Protein AF-A0A965BGM7-F1 (afdb_monomer_lite)

Radius of gyration: 18.02 Å; chains: 1; bounding box: 48×21×46 Å

pLDDT: mean 78.37, std 12.43, range [44.47, 95.5]

Structure (mmCIF, N/CA/C/O backbone):
data_AF-A0A965BGM7-F1
#
_entry.id   AF-A0A965BGM7-F1
#
loop_
_atom_site.group_PDB
_atom_site.id
_atom_site.type_symbol
_atom_site.label_atom_id
_atom_site.label_alt_id
_atom_site.label_comp_id
_atom_site.label_asym_id
_atom_site.label_entity_id
_atom_site.label_seq_id
_atom_site.pdbx_PDB_ins_code
_atom_site.Cartn_x
_atom_site.Cartn_y
_atom_site.Cartn_z
_atom_site.occupancy
_atom_site.B_iso_or_equiv
_atom_site.auth_seq_id
_atom_site.auth_comp_id
_atom_site.auth_asym_id
_atom_site.auth_atom_id
_atom_site.pdbx_PDB_model_num
ATOM 1 N N . TYR A 1 1 ? -11.432 5.367 32.616 1.00 51.25 1 TYR A N 1
ATOM 2 C CA . TYR A 1 1 ? -11.290 4.290 31.617 1.00 51.25 1 TYR A CA 1
ATOM 3 C C . TYR A 1 1 ? -9.967 4.543 30.910 1.00 51.25 1 TYR A C 1
ATOM 5 O O . TYR A 1 1 ? -9.782 5.649 30.431 1.00 51.25 1 TYR A O 1
ATOM 13 N N . ARG A 1 2 ? -8.994 3.628 30.974 1.00 56.97 2 ARG A N 1
ATOM 14 C CA . ARG A 1 2 ? -7.695 3.811 30.303 1.00 56.97 2 ARG A CA 1
ATOM 15 C C . ARG A 1 2 ? -7.890 3.396 28.842 1.00 56.97 2 ARG A C 1
ATOM 17 O O . ARG A 1 2 ? -8.319 2.265 28.619 1.00 56.97 2 ARG A O 1
ATOM 24 N N . ASP A 1 3 ? -7.656 4.295 27.889 1.00 59.34 3 ASP A N 1
ATOM 25 C CA . ASP A 1 3 ? -7.915 4.072 26.458 1.00 59.34 3 ASP A CA 1
ATOM 26 C C . ASP A 1 3 ? -6.968 3.016 25.864 1.00 59.34 3 ASP A C 1
ATOM 28 O O . ASP A 1 3 ? -5.999 3.315 25.170 1.00 59.34 3 ASP A O 1
ATOM 32 N N . LYS A 1 4 ? -7.274 1.738 26.114 1.00 65.06 4 LYS A N 1
ATOM 33 C CA . LYS A 1 4 ? -6.590 0.577 25.517 1.00 65.06 4 LYS A CA 1
ATOM 34 C C . LYS A 1 4 ? -6.682 0.554 23.987 1.00 65.06 4 LYS A C 1
ATOM 36 O O . LYS A 1 4 ? -5.912 -0.146 23.341 1.00 65.06 4 LYS A O 1
ATOM 41 N N . SER A 1 5 ? -7.611 1.317 23.412 1.00 75.88 5 SER A N 1
ATOM 42 C CA . SER A 1 5 ? -7.775 1.464 21.965 1.00 75.88 5 SER A CA 1
ATOM 43 C C . SER A 1 5 ? -6.545 2.103 21.310 1.00 75.88 5 SER A C 1
ATOM 45 O O . SER A 1 5 ? -6.111 1.660 20.250 1.00 75.88 5 SER A O 1
ATOM 47 N N . LEU A 1 6 ? -5.923 3.089 21.969 1.00 79.56 6 LEU A N 1
ATOM 48 C CA . LEU A 1 6 ? -4.765 3.797 21.421 1.00 79.56 6 LEU A CA 1
ATOM 49 C C . LEU A 1 6 ? -3.507 2.917 21.423 1.00 79.56 6 LEU A C 1
ATOM 51 O O . LEU A 1 6 ? -2.829 2.807 20.407 1.00 79.56 6 LEU A O 1
ATOM 55 N N . GLU A 1 7 ? -3.226 2.242 22.540 1.00 82.06 7 GLU A N 1
ATOM 56 C CA . GLU A 1 7 ? -2.096 1.306 22.652 1.00 82.06 7 GLU A CA 1
ATOM 57 C C . GLU A 1 7 ? -2.236 0.143 21.652 1.00 82.06 7 GLU A C 1
ATOM 59 O O . GLU A 1 7 ? -1.260 -0.241 21.006 1.00 82.06 7 GLU A O 1
ATOM 64 N N . LEU A 1 8 ? -3.458 -0.371 21.462 1.00 86.50 8 LEU A N 1
ATOM 65 C CA . LEU A 1 8 ? -3.741 -1.420 20.483 1.00 86.50 8 LEU A CA 1
ATOM 66 C C . LEU A 1 8 ? -3.565 -0.930 19.038 1.00 86.50 8 LEU A C 1
ATOM 68 O O . LEU A 1 8 ? -2.980 -1.645 18.228 1.00 86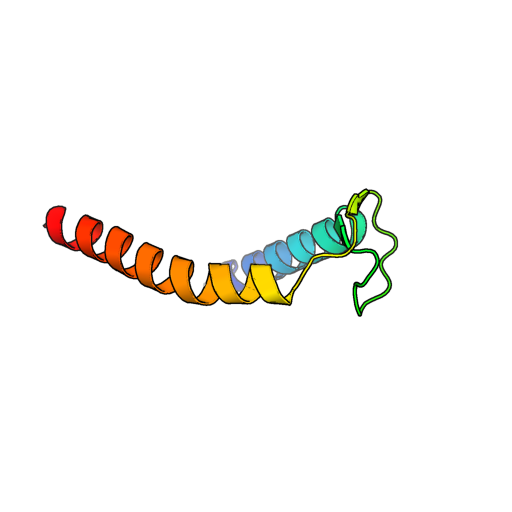.50 8 LEU A O 1
ATOM 72 N N . ALA A 1 9 ? -4.023 0.281 18.714 1.00 86.12 9 ALA A N 1
ATOM 73 C CA . ALA A 1 9 ? -3.854 0.866 17.384 1.00 86.12 9 ALA A CA 1
ATOM 74 C C . ALA A 1 9 ? -2.373 1.095 17.043 1.00 86.12 9 ALA A C 1
ATOM 76 O O . ALA A 1 9 ? -1.938 0.780 15.935 1.00 86.12 9 ALA A O 1
ATOM 77 N N . ILE A 1 10 ? -1.584 1.575 18.010 1.00 88.56 10 ILE A N 1
ATOM 78 C CA . ILE A 1 10 ? -0.133 1.744 17.859 1.00 88.56 10 ILE A CA 1
ATOM 79 C C . ILE A 1 10 ? 0.541 0.385 17.643 1.00 88.56 10 ILE A C 1
ATOM 81 O O . ILE A 1 10 ? 1.328 0.236 16.709 1.00 88.56 10 ILE A O 1
ATOM 85 N N . GLY A 1 11 ? 0.205 -0.618 18.461 1.00 87.75 11 GLY A N 1
ATOM 86 C CA . GLY A 1 11 ? 0.751 -1.969 18.328 1.00 87.75 11 GLY A CA 1
ATOM 87 C C . GLY A 1 11 ? 0.403 -2.621 16.988 1.00 87.75 11 GLY A C 1
ATOM 88 O O . GLY A 1 11 ? 1.276 -3.198 16.342 1.00 87.75 11 GLY A O 1
ATOM 89 N N . ALA A 1 12 ? -0.842 -2.476 16.529 1.00 89.19 12 ALA A N 1
ATOM 90 C CA . ALA A 1 12 ? -1.287 -2.991 15.237 1.00 89.19 12 ALA A CA 1
ATOM 91 C C . ALA A 1 12 ? -0.578 -2.296 14.064 1.00 89.19 12 ALA A C 1
ATOM 93 O O . ALA A 1 12 ? -0.129 -2.966 13.136 1.00 89.19 12 ALA A O 1
ATOM 94 N N . HIS A 1 13 ? -0.422 -0.970 14.117 1.00 88.75 13 HIS A N 1
ATOM 95 C CA . HIS A 1 13 ? 0.300 -0.218 13.091 1.00 88.75 13 HIS A CA 1
ATOM 96 C C . HIS A 1 13 ? 1.789 -0.592 13.053 1.00 88.75 13 HIS A C 1
ATOM 98 O O . HIS A 1 13 ? 2.337 -0.828 11.978 1.00 88.75 13 HIS A O 1
ATOM 104 N N . PHE A 1 14 ? 2.431 -0.723 14.218 1.00 89.81 14 PHE A N 1
ATOM 105 C CA . PHE A 1 14 ? 3.817 -1.181 14.311 1.00 89.81 14 PHE A CA 1
ATOM 106 C C . PHE A 1 14 ? 3.985 -2.595 13.748 1.00 89.81 14 PHE A C 1
ATOM 108 O O . PHE A 1 14 ? 4.860 -2.815 12.915 1.00 89.81 14 PHE A O 1
ATOM 115 N N . ALA A 1 15 ? 3.133 -3.540 14.156 1.00 87.69 15 ALA A N 1
ATOM 116 C CA . ALA A 1 15 ? 3.185 -4.916 13.670 1.00 87.69 15 ALA A CA 1
ATOM 117 C C . ALA A 1 15 ? 2.968 -4.991 12.153 1.00 87.69 15 ALA A C 1
ATOM 119 O O . ALA A 1 15 ? 3.691 -5.713 11.471 1.00 87.69 15 ALA A O 1
ATOM 120 N N . ASN A 1 16 ? 2.031 -4.206 11.614 1.00 86.50 16 ASN A N 1
ATOM 121 C CA . ASN A 1 16 ? 1.799 -4.114 10.175 1.00 86.50 16 ASN A CA 1
ATOM 122 C C . ASN A 1 16 ? 3.025 -3.564 9.431 1.00 86.50 16 ASN A C 1
ATOM 124 O O . ASN A 1 16 ? 3.431 -4.124 8.416 1.00 86.50 16 ASN A O 1
ATOM 128 N N . ASN A 1 17 ? 3.648 -2.505 9.951 1.00 84.25 17 ASN A N 1
ATOM 129 C CA . ASN A 1 17 ? 4.822 -1.899 9.323 1.00 84.25 17 ASN A CA 1
ATOM 130 C C . ASN A 1 17 ? 6.055 -2.805 9.418 1.00 84.25 17 ASN A C 1
ATOM 132 O O . ASN A 1 17 ? 6.817 -2.895 8.460 1.00 84.25 17 ASN A O 1
ATOM 136 N N . LEU A 1 18 ? 6.237 -3.508 10.538 1.00 84.31 18 LEU A N 1
ATOM 137 C CA . LEU A 1 18 ? 7.302 -4.496 10.706 1.00 84.31 18 LEU A CA 1
ATOM 138 C C . LEU A 1 18 ? 7.107 -5.676 9.751 1.00 84.31 18 LEU A C 1
ATOM 140 O O . LEU A 1 18 ? 8.054 -6.094 9.091 1.00 84.31 18 LEU A O 1
ATOM 144 N N . LEU A 1 19 ? 5.881 -6.192 9.647 1.00 83.44 19 LEU A N 1
ATOM 145 C CA . LEU A 1 19 ? 5.546 -7.271 8.726 1.00 83.44 19 LEU A CA 1
ATOM 146 C C . LEU A 1 19 ? 5.804 -6.853 7.278 1.00 83.44 19 LEU A C 1
ATOM 148 O O . LEU A 1 19 ? 6.458 -7.591 6.550 1.00 83.44 19 LEU A O 1
ATOM 152 N N . ALA A 1 20 ? 5.344 -5.666 6.875 1.00 80.50 20 ALA A N 1
ATOM 153 C CA . ALA A 1 20 ? 5.605 -5.131 5.545 1.00 80.50 20 ALA A CA 1
ATOM 154 C C . ALA A 1 20 ? 7.114 -5.001 5.298 1.00 80.50 20 ALA A C 1
ATOM 156 O O . ALA A 1 20 ? 7.613 -5.552 4.328 1.00 80.50 20 ALA A O 1
ATOM 157 N N . ALA A 1 21 ? 7.860 -4.395 6.224 1.00 78.06 21 ALA A N 1
ATOM 158 C CA . ALA A 1 21 ? 9.306 -4.230 6.094 1.00 78.06 21 ALA A CA 1
ATOM 159 C C . ALA A 1 21 ? 10.083 -5.557 6.037 1.00 78.06 21 ALA A C 1
ATOM 161 O O . ALA A 1 21 ? 11.168 -5.591 5.462 1.00 78.06 21 ALA A O 1
ATOM 162 N N . LEU A 1 22 ? 9.567 -6.635 6.633 1.00 80.62 22 LEU A N 1
ATOM 163 C CA . LEU A 1 22 ? 10.203 -7.955 6.611 1.00 80.62 22 LEU A CA 1
ATOM 164 C C . LEU A 1 22 ? 9.730 -8.838 5.460 1.00 80.62 22 LEU A C 1
ATOM 166 O O . LEU A 1 22 ? 10.474 -9.723 5.049 1.00 80.62 22 LEU A O 1
ATOM 170 N N . LEU A 1 23 ? 8.513 -8.652 4.953 1.00 80.44 23 LEU A N 1
ATOM 171 C CA . LEU A 1 23 ? 7.928 -9.559 3.969 1.00 80.44 23 LEU A CA 1
ATOM 172 C C . LEU A 1 23 ? 7.801 -8.967 2.577 1.00 80.44 23 LEU A C 1
ATOM 174 O O . LEU A 1 23 ? 7.773 -9.755 1.643 1.00 80.44 23 LEU A O 1
ATOM 178 N N . VAL A 1 24 ? 7.728 -7.646 2.407 1.00 73.44 24 VAL A N 1
ATOM 179 C CA . VAL A 1 24 ? 7.509 -7.039 1.091 1.00 73.44 24 VAL A CA 1
ATOM 180 C C . VAL A 1 24 ? 8.352 -5.779 0.894 1.00 73.44 24 VAL A C 1
ATOM 182 O O . VAL A 1 24 ? 8.291 -4.830 1.670 1.00 73.44 24 VAL A O 1
ATOM 185 N N . SER A 1 25 ? 9.132 -5.750 -0.180 1.00 75.75 25 SER A N 1
ATOM 186 C CA . SER A 1 25 ? 9.791 -4.534 -0.664 1.00 75.75 25 SER A CA 1
ATOM 187 C C . SER A 1 25 ? 9.888 -4.562 -2.186 1.00 75.75 25 SER A C 1
ATOM 189 O O . SER A 1 25 ? 9.830 -5.634 -2.786 1.00 75.75 25 SER A O 1
ATOM 191 N N . SER A 1 26 ? 10.049 -3.406 -2.820 1.00 72.25 26 SER A N 1
ATOM 192 C CA . SER A 1 26 ? 10.354 -3.301 -4.251 1.00 72.25 26 SER A CA 1
ATOM 193 C C . SER A 1 26 ? 11.848 -3.042 -4.454 1.00 72.25 26 SER A C 1
ATOM 195 O O . SER A 1 26 ? 12.505 -2.479 -3.577 1.00 72.25 26 SER A O 1
ATOM 197 N N . GLN A 1 27 ? 12.408 -3.447 -5.598 1.00 69.62 27 GLN A N 1
ATOM 198 C CA . GLN A 1 27 ? 13.841 -3.239 -5.894 1.00 69.62 27 GLN A CA 1
ATOM 199 C C . GLN A 1 27 ? 14.251 -1.758 -5.895 1.00 69.62 27 GLN A C 1
ATOM 201 O O . GLN A 1 27 ? 15.386 -1.422 -5.570 1.00 69.62 27 GLN A O 1
ATOM 206 N N . ASP A 1 28 ? 13.314 -0.884 -6.232 1.00 68.44 28 ASP A N 1
ATOM 207 C CA . ASP A 1 28 ? 13.434 0.568 -6.294 1.00 68.44 28 ASP A CA 1
ATOM 208 C C . ASP A 1 28 ? 12.952 1.272 -5.010 1.00 68.44 28 ASP A C 1
ATOM 210 O O . ASP A 1 28 ? 12.855 2.500 -4.972 1.00 68.44 28 ASP A O 1
ATOM 214 N N . SER A 1 29 ? 12.653 0.521 -3.939 1.00 64.44 29 SER A N 1
ATO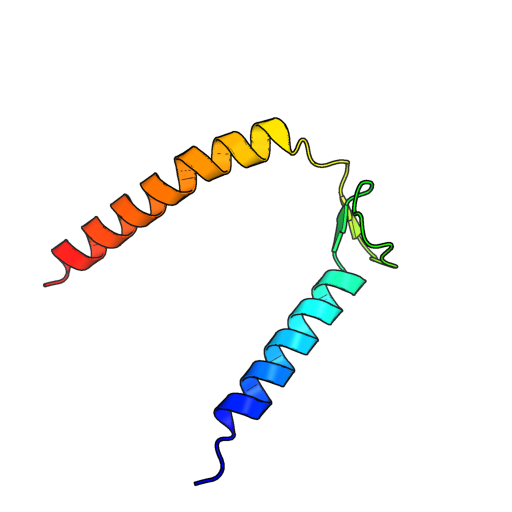M 215 C CA . SER A 1 29 ? 12.276 1.103 -2.646 1.00 64.44 29 SER A CA 1
ATOM 216 C C . SER A 1 29 ? 13.341 2.089 -2.160 1.00 64.44 29 SER A C 1
ATOM 218 O O . SER A 1 29 ? 14.497 1.729 -1.946 1.00 64.44 29 SER A O 1
ATOM 220 N N . ALA A 1 30 ? 12.924 3.324 -1.870 1.00 64.69 30 ALA A N 1
ATOM 221 C CA . ALA A 1 30 ? 13.788 4.355 -1.287 1.00 64.69 30 ALA A CA 1
ATOM 222 C C . ALA A 1 30 ? 14.323 3.983 0.111 1.00 64.69 30 ALA A C 1
ATOM 224 O O . ALA A 1 30 ? 15.306 4.554 0.580 1.00 64.69 30 ALA A O 1
ATOM 225 N N . LEU A 1 31 ? 13.662 3.039 0.787 1.00 60.53 31 LEU A N 1
ATOM 226 C CA . LEU A 1 31 ? 14.065 2.525 2.087 1.00 60.53 31 LEU A CA 1
ATOM 227 C C . LEU A 1 31 ? 14.665 1.124 1.910 1.00 60.53 31 LEU A C 1
ATOM 229 O O . LEU A 1 31 ? 13.927 0.203 1.550 1.00 60.53 31 LEU A O 1
ATOM 233 N N . PRO A 1 32 ? 15.973 0.936 2.174 1.00 60.84 32 PRO A N 1
ATOM 234 C CA . PRO A 1 32 ? 16.570 -0.389 2.145 1.00 60.84 32 PRO A CA 1
ATOM 235 C C . PRO A 1 32 ? 15.895 -1.260 3.208 1.00 60.84 32 PRO A C 1
ATOM 237 O O . PRO A 1 32 ? 15.873 -0.926 4.393 1.00 60.84 32 PRO A O 1
ATOM 240 N N . SER A 1 33 ? 15.318 -2.372 2.768 1.00 68.75 33 SER A N 1
ATOM 241 C CA . SER A 1 33 ? 14.592 -3.321 3.605 1.00 68.75 33 SER A CA 1
ATOM 242 C C . SER A 1 33 ? 15.167 -4.716 3.376 1.00 68.75 33 SER A C 1
ATOM 244 O O . SER A 1 33 ? 15.457 -5.109 2.248 1.00 68.75 33 SER A O 1
ATOM 246 N N . VAL A 1 34 ? 15.325 -5.474 4.461 1.00 66.94 34 VAL A N 1
ATOM 247 C CA . VAL A 1 34 ? 15.764 -6.881 4.444 1.00 66.94 34 VAL A CA 1
ATOM 248 C C . VAL A 1 34 ? 14.615 -7.835 4.084 1.00 66.94 34 VAL A C 1
ATOM 250 O O . VAL A 1 34 ? 14.561 -8.960 4.579 1.00 66.94 34 VAL A O 1
ATOM 253 N N . SER A 1 35 ? 13.659 -7.375 3.272 1.00 73.88 35 SER A N 1
ATOM 254 C CA . SER A 1 35 ? 12.435 -8.109 2.965 1.00 73.88 35 SER A CA 1
ATOM 255 C C . SER A 1 35 ? 12.727 -9.487 2.373 1.00 73.88 35 SER A C 1
ATOM 257 O O . SER A 1 35 ? 13.508 -9.604 1.431 1.00 73.88 35 SER A O 1
ATOM 259 N N . LEU A 1 36 ? 12.018 -10.505 2.853 1.00 73.62 36 LEU A N 1
ATOM 260 C CA . LEU A 1 36 ? 12.046 -11.865 2.317 1.00 73.62 36 LEU A CA 1
ATOM 261 C C . LEU A 1 36 ? 11.522 -11.954 0.878 1.00 73.62 36 LEU A C 1
ATOM 263 O O . LEU A 1 36 ? 11.996 -12.797 0.120 1.00 73.62 36 LEU A O 1
ATOM 267 N N . LEU A 1 37 ? 10.555 -11.110 0.498 1.00 75.75 37 LEU A N 1
ATOM 268 C CA . LEU A 1 37 ? 10.038 -11.042 -0.868 1.00 75.75 37 LEU A CA 1
ATOM 269 C C . LEU A 1 37 ? 10.331 -9.665 -1.452 1.00 75.75 37 LEU A C 1
ATOM 271 O O . LEU A 1 37 ? 9.841 -8.646 -0.961 1.00 75.75 37 LEU A O 1
ATOM 275 N N . THR A 1 38 ? 11.101 -9.657 -2.535 1.00 73.25 38 THR A N 1
ATOM 276 C CA . THR A 1 38 ? 11.354 -8.455 -3.322 1.00 73.25 38 THR A CA 1
ATOM 277 C C . THR A 1 38 ? 10.577 -8.538 -4.626 1.00 73.25 38 THR A C 1
ATOM 279 O O . THR A 1 38 ? 10.805 -9.438 -5.437 1.00 73.25 38 THR A O 1
ATOM 282 N N . VAL A 1 39 ? 9.645 -7.612 -4.826 1.00 76.44 39 VAL A N 1
ATOM 283 C CA . VAL A 1 39 ? 8.915 -7.473 -6.089 1.00 76.44 39 VAL A CA 1
ATOM 284 C C . VAL A 1 39 ? 9.752 -6.662 -7.090 1.00 76.44 39 VAL A C 1
ATOM 286 O O . VAL A 1 39 ? 10.559 -5.824 -6.672 1.00 76.44 39 VAL A O 1
ATOM 289 N N . PRO A 1 40 ? 9.608 -6.916 -8.406 1.00 75.19 40 PRO A N 1
ATOM 290 C CA . PRO A 1 40 ? 10.265 -6.120 -9.440 1.00 75.19 40 PRO A CA 1
ATOM 291 C C . PRO A 1 40 ? 9.924 -4.633 -9.318 1.00 75.19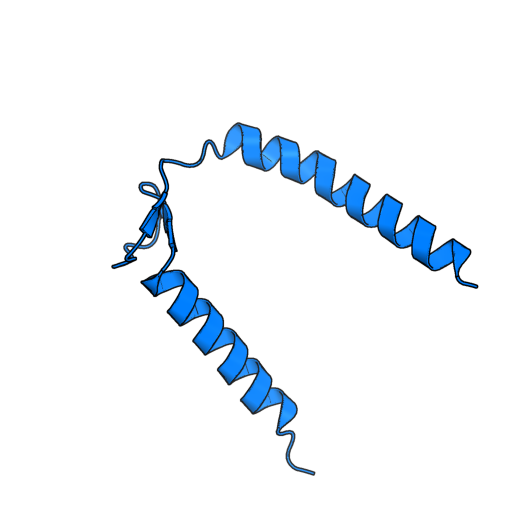 40 PRO A C 1
ATOM 293 O O . PRO A 1 40 ? 8.923 -4.280 -8.693 1.00 75.19 40 PRO A O 1
ATOM 296 N N . GLU A 1 41 ? 10.742 -3.790 -9.951 1.00 77.75 41 GLU A N 1
ATOM 297 C CA . GLU A 1 41 ? 10.507 -2.347 -10.029 1.00 77.75 41 GLU A CA 1
ATOM 298 C C . GLU A 1 41 ? 9.052 -2.049 -10.395 1.00 77.75 41 GLU A C 1
ATOM 300 O O . GLU A 1 41 ? 8.509 -2.568 -11.379 1.00 77.75 41 GLU A O 1
ATOM 305 N N . VAL A 1 42 ? 8.410 -1.224 -9.572 1.00 78.06 42 VAL A N 1
ATOM 306 C CA . VAL A 1 42 ? 7.028 -0.828 -9.816 1.00 78.06 42 VAL A CA 1
ATOM 307 C C . VAL A 1 42 ? 7.044 0.290 -10.857 1.00 78.06 42 VAL A C 1
ATOM 309 O O . VAL A 1 42 ? 7.657 1.329 -10.621 1.00 78.06 42 VAL A O 1
ATOM 312 N N . PRO A 1 43 ? 6.335 0.161 -11.994 1.00 83.56 43 PRO A N 1
ATOM 313 C CA . PRO A 1 43 ? 6.197 1.262 -12.936 1.00 83.56 43 PRO A CA 1
ATOM 314 C C . PRO A 1 43 ? 5.271 2.329 -12.330 1.00 83.56 43 PRO A C 1
ATOM 316 O O . PRO A 1 43 ? 4.057 2.343 -12.562 1.00 83.56 43 PRO A O 1
ATOM 319 N N . TRP A 1 44 ? 5.848 3.230 -11.531 1.00 83.06 44 TRP A N 1
ATOM 320 C CA . TRP A 1 44 ? 5.116 4.223 -10.740 1.00 83.06 44 TRP A CA 1
ATOM 321 C C . TRP A 1 44 ? 4.255 5.163 -11.581 1.00 83.06 44 TRP A C 1
ATOM 323 O O . TRP A 1 44 ? 3.175 5.541 -11.140 1.00 83.06 44 TRP A O 1
ATOM 333 N N . GLY A 1 45 ? 4.683 5.509 -12.801 1.00 88.44 45 GLY A N 1
ATOM 334 C CA . GLY A 1 45 ? 3.914 6.371 -13.708 1.00 88.44 45 GLY A CA 1
ATOM 335 C C . GLY A 1 45 ? 2.534 5.786 -14.048 1.00 88.44 45 GLY A C 1
ATOM 336 O O . GLY A 1 45 ? 1.514 6.389 -13.703 1.00 88.44 45 GLY A O 1
ATOM 337 N N . PRO A 1 46 ? 2.472 4.593 -14.670 1.00 90.31 46 PRO A N 1
ATOM 338 C CA . PRO A 1 46 ? 1.214 3.883 -14.890 1.00 90.31 46 PRO A CA 1
ATOM 339 C C . PRO A 1 46 ? 0.419 3.621 -13.604 1.00 90.31 46 PRO A C 1
ATOM 341 O O . PRO A 1 46 ? -0.793 3.834 -13.588 1.00 90.31 46 PRO A O 1
ATOM 344 N N . ALA A 1 47 ? 1.077 3.210 -12.514 1.00 86.94 47 ALA A N 1
ATOM 345 C CA . ALA A 1 47 ? 0.403 2.92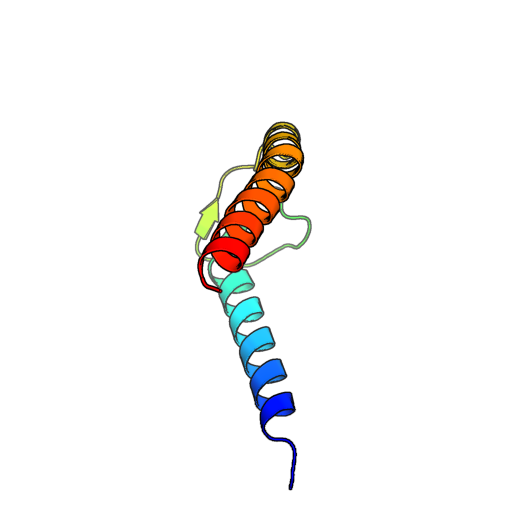0 -11.245 1.00 86.94 47 ALA A CA 1
ATOM 346 C C . ALA A 1 47 ? -0.269 4.164 -10.629 1.00 86.94 47 ALA A C 1
ATOM 348 O O . ALA A 1 47 ? -1.399 4.092 -10.134 1.00 86.94 47 ALA A O 1
ATOM 349 N N . ALA A 1 48 ? 0.391 5.321 -10.704 1.00 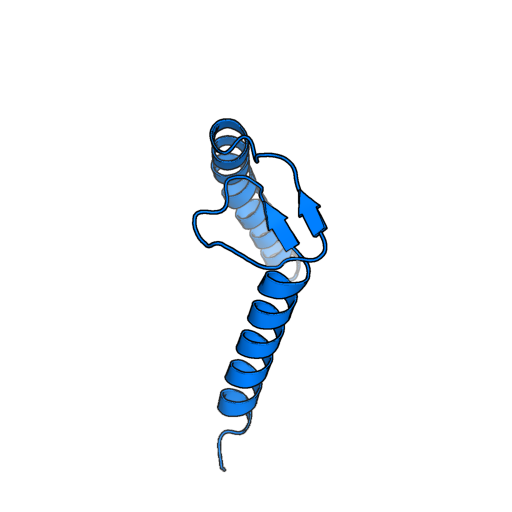88.81 48 ALA A N 1
ATOM 350 C CA . ALA A 1 48 ? -0.156 6.593 -10.253 1.00 88.81 48 ALA A CA 1
ATOM 351 C C . ALA A 1 48 ? -1.354 7.021 -11.109 1.00 88.81 48 ALA A C 1
ATOM 353 O O . ALA A 1 48 ? -2.386 7.398 -10.555 1.00 88.81 48 ALA A O 1
ATOM 354 N N . LEU A 1 49 ? -1.265 6.898 -12.440 1.00 94.50 49 LEU A N 1
ATOM 355 C CA . LEU A 1 49 ? -2.378 7.216 -13.341 1.00 94.50 49 LEU A CA 1
ATOM 356 C C . LEU A 1 49 ? -3.611 6.353 -13.040 1.00 94.50 49 LEU A C 1
ATOM 358 O O . LEU A 1 49 ? -4.720 6.875 -12.920 1.00 94.50 49 LEU A O 1
ATOM 362 N N . VAL A 1 50 ? -3.411 5.043 -12.861 1.00 94.69 50 VAL A N 1
ATOM 363 C CA . VAL A 1 50 ? -4.485 4.123 -12.464 1.00 94.69 50 VAL A CA 1
ATOM 364 C C . VAL A 1 50 ? -5.080 4.543 -11.124 1.00 94.69 50 VAL A C 1
ATOM 366 O O . VAL A 1 50 ? -6.299 4.579 -11.001 1.00 94.69 50 VAL A O 1
ATOM 369 N N . SER A 1 51 ? -4.258 4.916 -10.142 1.00 89.94 51 SER A N 1
ATOM 370 C CA . SER A 1 51 ? -4.731 5.334 -8.813 1.00 89.94 51 SER A CA 1
ATOM 371 C C . SER A 1 51 ? -5.561 6.620 -8.863 1.00 89.94 51 SER A C 1
ATOM 373 O O . SER A 1 51 ? -6.624 6.685 -8.246 1.00 89.94 51 SER A O 1
ATOM 375 N N . VAL A 1 52 ? -5.131 7.613 -9.649 1.00 95.00 52 VAL A N 1
ATOM 376 C CA . VAL A 1 52 ? -5.864 8.876 -9.860 1.00 95.00 52 VAL A CA 1
ATOM 377 C C . VAL A 1 52 ? -7.254 8.634 -10.453 1.00 95.00 52 VAL A C 1
ATOM 379 O O . VAL A 1 52 ? -8.181 9.373 -10.139 1.00 95.00 52 VAL A O 1
ATOM 382 N N . ILE A 1 53 ? -7.424 7.594 -11.271 1.00 95.50 53 ILE A N 1
ATOM 383 C CA . ILE A 1 53 ? -8.714 7.233 -11.873 1.00 95.50 53 ILE A CA 1
ATOM 384 C C . ILE A 1 53 ? -9.532 6.328 -10.938 1.00 95.50 53 ILE A C 1
ATOM 386 O O . ILE A 1 53 ? -10.722 6.560 -10.717 1.00 95.50 53 ILE A O 1
ATOM 390 N N . MET A 1 54 ? -8.903 5.301 -10.365 1.00 95.00 54 MET A N 1
ATOM 391 C CA . MET A 1 54 ? -9.573 4.274 -9.565 1.00 95.00 54 MET A CA 1
ATOM 392 C C . MET A 1 54 ? -10.068 4.794 -8.221 1.00 95.00 54 MET A C 1
ATOM 394 O O . MET A 1 54 ? -11.141 4.380 -7.788 1.00 95.00 54 MET A O 1
ATOM 398 N N . VAL A 1 55 ? -9.340 5.700 -7.561 1.00 93.50 55 VAL A N 1
AT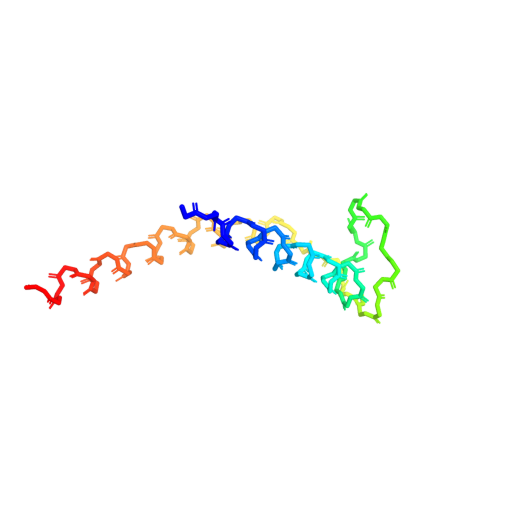OM 399 C CA . VAL A 1 55 ? -9.743 6.225 -6.246 1.00 93.50 55 VAL A CA 1
ATOM 400 C C . VAL A 1 55 ? -11.068 7.005 -6.331 1.00 93.50 55 VAL A C 1
ATOM 402 O O . VAL A 1 55 ? -11.988 6.665 -5.583 1.00 93.50 55 VAL A O 1
ATOM 405 N N . PRO A 1 56 ? -11.255 7.969 -7.256 1.00 92.38 56 PRO A N 1
ATOM 406 C CA . PRO A 1 56 ? -12.549 8.622 -7.452 1.00 92.38 56 PRO A CA 1
ATOM 407 C C . PRO A 1 56 ? -13.672 7.649 -7.817 1.00 92.38 56 PRO A C 1
ATOM 409 O O . PRO A 1 56 ? -14.775 7.773 -7.288 1.00 92.38 56 PRO A O 1
ATOM 412 N N . ILE A 1 57 ? -13.400 6.662 -8.679 1.00 94.25 57 ILE A N 1
ATOM 413 C CA . ILE A 1 57 ? -14.390 5.642 -9.055 1.00 94.25 57 ILE A CA 1
ATOM 414 C C . ILE A 1 57 ? -14.804 4.822 -7.833 1.00 94.25 57 ILE A C 1
ATOM 416 O O . ILE A 1 57 ? -15.994 4.612 -7.611 1.00 94.25 57 ILE A O 1
ATOM 420 N N . PHE A 1 58 ? -13.847 4.386 -7.018 1.00 91.44 58 PHE A N 1
ATOM 421 C CA . PHE A 1 58 ? -14.110 3.626 -5.803 1.00 91.44 58 PHE A CA 1
ATOM 422 C C . PHE A 1 58 ? -14.944 4.433 -4.804 1.00 91.44 58 PHE A C 1
ATOM 424 O O . PHE A 1 58 ? -15.946 3.929 -4.295 1.00 91.44 58 PHE A O 1
ATOM 431 N N . ILE A 1 59 ? -14.592 5.699 -4.562 1.00 91.06 59 ILE A N 1
ATOM 432 C CA . ILE A 1 59 ? -15.367 6.593 -3.688 1.00 91.06 59 ILE A CA 1
ATOM 433 C C . ILE A 1 59 ? -16.781 6.791 -4.247 1.00 91.06 59 ILE A C 1
ATOM 435 O O . ILE A 1 59 ? -17.760 6.717 -3.505 1.00 91.06 59 ILE A O 1
ATOM 439 N N . TRP A 1 60 ? -16.914 6.987 -5.559 1.00 91.50 60 TRP A N 1
ATOM 440 C CA . TRP A 1 60 ? -18.216 7.142 -6.203 1.00 91.50 60 TRP A CA 1
ATOM 441 C C . TRP A 1 60 ? -19.074 5.876 -6.077 1.00 91.50 60 TRP A C 1
ATOM 443 O O . TRP A 1 60 ? -20.237 5.959 -5.683 1.00 91.50 60 TRP A O 1
ATOM 453 N N . LEU A 1 61 ? -18.510 4.698 -6.354 1.00 89.00 61 LEU A N 1
ATOM 454 C CA . LEU A 1 61 ? -19.204 3.412 -6.241 1.00 89.00 61 LEU A CA 1
ATOM 455 C C . LEU A 1 61 ? -19.624 3.117 -4.799 1.00 89.00 61 LEU A C 1
ATOM 457 O O . LEU A 1 61 ? -20.774 2.747 -4.557 1.00 89.00 61 LEU A O 1
ATOM 461 N N . THR A 1 62 ? -18.722 3.311 -3.837 1.00 86.56 62 THR A N 1
ATOM 462 C CA . THR A 1 62 ? -19.016 3.071 -2.417 1.00 86.56 62 THR A CA 1
ATOM 463 C C . THR A 1 62 ? -20.030 4.075 -1.868 1.00 86.56 62 THR A C 1
ATOM 465 O O . THR A 1 62 ? -20.974 3.669 -1.191 1.00 86.56 62 THR A O 1
ATOM 468 N N . GLY A 1 63 ? -19.940 5.355 -2.244 1.00 80.25 63 GLY A N 1
ATOM 469 C CA . GLY A 1 63 ? -20.944 6.370 -1.907 1.00 80.25 63 GLY A CA 1
ATOM 470 C C . GLY A 1 63 ? -22.325 6.072 -2.506 1.00 80.25 63 GLY A C 1
ATOM 471 O O . GLY A 1 63 ? -23.348 6.255 -1.847 1.00 80.25 63 GLY A O 1
ATOM 472 N N . ARG A 1 64 ? -22.376 5.531 -3.731 1.00 71.75 64 ARG A N 1
ATOM 473 C CA . ARG A 1 64 ? -23.623 5.081 -4.378 1.00 71.75 64 ARG A CA 1
ATOM 474 C C . ARG A 1 64 ? -24.237 3.862 -3.694 1.00 71.75 64 ARG A C 1
ATOM 476 O O . ARG A 1 64 ? -25.459 3.726 -3.723 1.00 71.75 64 ARG A O 1
ATOM 483 N N . TRP A 1 65 ? -23.429 2.985 -3.104 1.00 60.25 65 TRP A N 1
ATOM 484 C CA . TRP A 1 65 ? -23.932 1.856 -2.321 1.00 60.25 65 TRP A CA 1
ATOM 485 C C . TRP A 1 65 ? -24.422 2.271 -0.936 1.00 60.25 65 TRP A C 1
ATOM 487 O O . TRP A 1 65 ? -25.487 1.813 -0.531 1.00 60.25 65 TRP A O 1
ATOM 497 N N . GLY A 1 66 ? -23.731 3.195 -0.264 1.00 59.44 66 GLY A N 1
ATOM 498 C CA . GLY A 1 66 ? -24.208 3.783 0.990 1.00 59.44 66 GLY A CA 1
ATOM 499 C C . GLY A 1 66 ? -25.553 4.495 0.824 1.00 59.44 66 GLY A C 1
ATOM 500 O O . GLY A 1 66 ? -26.458 4.283 1.617 1.00 59.44 66 GLY A O 1
ATOM 501 N N . ALA A 1 67 ? -25.741 5.251 -0.262 1.00 59.44 67 ALA A N 1
ATOM 502 C CA . ALA A 1 67 ? -26.993 5.965 -0.537 1.00 59.44 67 ALA A CA 1
ATOM 503 C C . ALA A 1 67 ? -28.190 5.064 -0.909 1.00 59.44 67 ALA A C 1
ATOM 505 O O . ALA A 1 67 ? -29.319 5.536 -0.905 1.00 59.44 67 ALA A O 1
ATOM 506 N N . LYS A 1 68 ? -27.962 3.793 -1.269 1.00 56.03 68 LYS A N 1
ATOM 507 C CA . LYS A 1 68 ? -29.030 2.820 -1.573 1.00 56.03 68 LYS A CA 1
ATOM 508 C C . LYS A 1 68 ? -29.440 1.972 -0.366 1.00 56.03 68 LYS A C 1
ATOM 510 O O . LYS A 1 68 ? -30.381 1.194 -0.481 1.00 56.03 68 LYS A O 1
ATOM 515 N N . ALA A 1 69 ? -28.707 2.071 0.741 1.00 56.56 69 ALA A N 1
ATOM 516 C CA . ALA A 1 69 ? -28.955 1.308 1.961 1.00 56.56 69 ALA A CA 1
ATOM 517 C C . ALA A 1 69 ? -29.849 2.052 2.976 1.00 56.56 69 ALA A C 1
ATOM 519 O O . ALA A 1 69 ? -30.095 1.512 4.054 1.00 56.56 69 ALA A O 1
ATOM 520 N N . TYR A 1 70 ? -30.329 3.254 2.630 1.00 44.47 70 TYR A N 1
ATOM 521 C CA . TYR A 1 70 ? -31.253 4.076 3.419 1.00 44.47 70 TYR A CA 1
ATOM 522 C C . TYR A 1 70 ? -32.515 4.383 2.616 1.00 44.47 70 TYR A C 1
ATOM 524 O O . TYR A 1 70 ? -32.371 4.717 1.416 1.00 44.47 70 TYR A O 1
#

Sequence (70 aa):
YRDKSLELAIGAHFANNLLAALLVSSQDSALPSVSLLTVPEVPWGPAALVSVIMVPIFIWLTGRWGAKAY

Secondary structure (DSSP, 8-state):
---HHHHHHHHHHHHHHHHHHHHEEETT-SS----SEEE----HHHHHHHHHHHHHHHHHHHHHHHTT--

Foldseek 3Di:
DPPVVVVVVVVVVVVVVVCCLAAEDEPPDPDDGVHPDYDYDDPVVVVVVCCVVVVVVVCVVVVVVVVVVD